Protein AF-A0A081B3J9-F1 (afdb_monomer)

Foldseek 3Di:
DDDPDPDADWDADPQPRDTDHPVCNVVCVVCRPPPPPPPPPPPDDPVNCVVCVVVVVVVVVVVVVVVVVVVVVVVVVVD

Secondary structure (DSSP, 8-state):
---------EEE-TTT--EEEGGGHHHHHTTTT------------HHHHHHHHHHHHHHHHHHHHHHHHHHHHHHHT--

Nearest PDB structures (foldseek):
  2emb-assembly1_A  TM=5.191E-01  e=1.809E+00  Homo sapiens
  8qoz-assembly1_7  TM=5.153E-01  e=3.196E+00  Homo sapiens
  2emi-assembly1_A  TM=4.852E-01  e=2.582E+00  Homo sapiens

Solvent-accessible surface area (backbone atoms only — not comparable to full-atom values): 5082 Å² total; per-residue (Å²): 136,83,84,81,72,91,64,75,67,63,40,70,36,92,88,76,69,47,77,35,43,55,91,48,40,71,64,45,60,77,54,56,90,60,84,65,72,77,82,70,72,79,77,74,56,67,68,59,45,67,77,41,44,66,64,55,52,50,54,52,48,53,51,51,53,51,53,50,52,53,53,52,52,58,58,64,75,74,113

Radius of gyration: 25.14 Å; Cα contacts (8 Å, |Δi|>4): 29; chains: 1; bounding box: 39×33×71 Å

Organism: NCBI:txid1317066

Structure (mmCIF, N/CA/C/O backbone):
data_AF-A0A081B3J9-F1
#
_entry.id   AF-A0A081B3J9-F1
#
loop_
_atom_site.group_PDB
_atom_site.id
_atom_site.type_symbol
_atom_site.label_atom_id
_atom_site.label_alt_id
_atom_site.label_comp_id
_atom_site.label_asym_id
_atom_site.label_entity_id
_atom_site.label_seq_id
_atom_site.pdbx_PDB_ins_code
_atom_site.Cartn_x
_atom_site.Cartn_y
_atom_site.Cartn_z
_atom_site.occupancy
_atom_site.B_iso_or_equiv
_atom_site.auth_seq_id
_atom_site.auth_comp_id
_atom_site.auth_asym_id
_atom_site.auth_atom_id
_atom_site.pdbx_PDB_model_num
ATOM 1 N N . MET A 1 1 ? -0.651 6.004 -51.274 1.00 35.19 1 MET A N 1
ATOM 2 C CA . MET A 1 1 ? 0.487 6.661 -50.596 1.00 35.19 1 MET A CA 1
ATOM 3 C C . MET A 1 1 ? 0.277 6.492 -49.102 1.00 35.19 1 MET A C 1
ATOM 5 O O . MET A 1 1 ? -0.676 7.047 -48.573 1.00 35.19 1 MET A O 1
ATOM 9 N N . GLU A 1 2 ? 1.063 5.632 -48.459 1.00 43.56 2 GLU A N 1
ATOM 10 C CA . GLU A 1 2 ? 0.859 5.255 -47.055 1.00 43.56 2 GLU A CA 1
ATOM 11 C C . GLU A 1 2 ? 1.413 6.328 -46.109 1.00 43.56 2 GLU A C 1
ATOM 13 O O . GLU A 1 2 ? 2.565 6.751 -46.222 1.00 43.56 2 GLU A O 1
ATOM 18 N N . GLY A 1 3 ? 0.566 6.786 -45.186 1.00 45.22 3 GLY A N 1
ATOM 19 C CA . GLY A 1 3 ? 0.870 7.830 -44.214 1.00 45.22 3 GLY A CA 1
ATOM 20 C C . GLY A 1 3 ? 1.937 7.393 -43.214 1.00 45.22 3 GLY A C 1
ATOM 21 O O . GLY A 1 3 ? 1.664 6.662 -42.262 1.00 45.22 3 GLY A O 1
ATOM 22 N N . ASN A 1 4 ? 3.156 7.895 -43.396 1.00 53.19 4 ASN A N 1
ATOM 23 C CA . ASN A 1 4 ? 4.245 7.744 -42.442 1.00 53.19 4 ASN A CA 1
ATOM 24 C C . ASN A 1 4 ? 4.019 8.697 -41.259 1.00 53.19 4 ASN A C 1
ATOM 26 O O . ASN A 1 4 ? 4.566 9.796 -41.189 1.00 53.19 4 ASN A O 1
ATOM 30 N N . THR A 1 5 ? 3.149 8.297 -40.330 1.00 53.28 5 THR A N 1
ATOM 31 C CA . THR A 1 5 ? 3.060 8.977 -39.038 1.00 53.28 5 THR A CA 1
ATOM 32 C C . THR A 1 5 ? 4.340 8.677 -38.267 1.00 53.28 5 THR A C 1
ATOM 34 O O . THR A 1 5 ? 4.583 7.525 -37.900 1.00 53.28 5 THR A O 1
ATOM 37 N N . SER A 1 6 ? 5.116 9.728 -38.032 1.00 60.03 6 SER A N 1
ATOM 38 C CA . SER A 1 6 ? 6.308 9.897 -37.198 1.00 60.03 6 SER A CA 1
ATOM 39 C C . SER A 1 6 ? 6.215 9.214 -35.823 1.00 60.03 6 SER A C 1
ATOM 41 O O . SER A 1 6 ? 6.122 9.841 -34.770 1.00 60.03 6 SER A O 1
ATOM 43 N N . LYS A 1 7 ? 6.248 7.882 -35.807 1.00 63.88 7 LYS A N 1
ATOM 44 C CA . LYS A 1 7 ? 6.313 7.079 -34.586 1.00 63.88 7 LYS A CA 1
ATOM 45 C C . LYS A 1 7 ? 7.777 6.770 -34.310 1.00 63.88 7 LYS A C 1
ATOM 47 O O . LYS A 1 7 ? 8.472 6.216 -35.156 1.00 63.88 7 LYS A O 1
ATOM 52 N N . ALA A 1 8 ? 8.233 7.142 -33.112 1.00 69.75 8 ALA A N 1
ATOM 53 C CA . ALA A 1 8 ? 9.596 6.900 -32.645 1.00 69.75 8 ALA A CA 1
ATOM 54 C C . ALA A 1 8 ? 10.040 5.459 -32.957 1.00 69.75 8 ALA A C 1
ATOM 56 O O . ALA A 1 8 ? 9.232 4.535 -32.801 1.00 69.75 8 ALA A O 1
ATOM 57 N N . PRO A 1 9 ? 11.304 5.243 -33.364 1.00 78.25 9 PRO A N 1
ATOM 58 C CA . PRO A 1 9 ? 11.746 3.945 -33.844 1.00 78.25 9 PRO A CA 1
ATOM 59 C C . PRO A 1 9 ? 11.549 2.886 -32.753 1.00 78.25 9 PRO A C 1
ATOM 61 O O . PRO A 1 9 ? 12.035 3.023 -31.623 1.00 78.25 9 PRO A O 1
ATOM 64 N N . LYS A 1 10 ? 10.803 1.833 -33.091 1.00 87.50 10 LYS A N 1
ATOM 65 C CA . LYS A 1 10 ? 10.558 0.671 -32.232 1.00 87.50 10 LYS A CA 1
ATOM 66 C C . LYS A 1 10 ? 11.500 -0.458 -32.636 1.00 87.50 10 LYS A C 1
ATOM 68 O O . LYS A 1 10 ? 11.846 -0.589 -33.803 1.00 87.50 10 LYS A O 1
ATOM 73 N N . GLY A 1 11 ? 11.955 -1.224 -31.656 1.00 89.44 11 GLY A N 1
ATOM 74 C CA . GLY A 1 11 ? 12.697 -2.462 -31.853 1.00 89.44 11 GLY A CA 1
ATOM 75 C C . GLY A 1 11 ? 11.964 -3.608 -31.174 1.00 89.44 11 GLY A C 1
ATOM 76 O O . GLY A 1 11 ? 11.234 -3.397 -30.203 1.00 89.44 11 GLY A O 1
ATOM 77 N N . GLU A 1 12 ? 12.155 -4.816 -31.679 1.00 92.44 12 GLU A N 1
ATOM 78 C CA . GLU A 1 12 ? 11.592 -6.022 -31.087 1.00 92.44 12 GLU A CA 1
ATOM 79 C C . GLU A 1 12 ? 12.483 -6.540 -29.952 1.00 92.44 12 GLU A C 1
ATOM 81 O O . GLU A 1 12 ? 13.714 -6.543 -30.043 1.00 92.44 12 GLU A O 1
ATOM 86 N N . CYS A 1 13 ? 11.875 -6.944 -28.838 1.00 92.12 13 CYS A N 1
ATOM 87 C CA . CYS A 1 13 ? 12.602 -7.593 -27.759 1.00 92.12 13 CYS A CA 1
ATOM 88 C C . CYS A 1 13 ? 12.790 -9.083 -28.062 1.00 92.12 13 CYS A C 1
ATOM 90 O O . CYS A 1 13 ? 11.831 -9.841 -27.983 1.00 92.12 13 CYS A O 1
ATOM 92 N N . ALA A 1 14 ? 14.032 -9.525 -28.267 1.00 87.88 14 ALA A N 1
ATOM 93 C CA . ALA A 1 14 ? 14.365 -10.934 -28.513 1.00 87.88 14 ALA A CA 1
ATOM 94 C C . ALA A 1 14 ? 13.877 -11.913 -27.421 1.00 87.88 14 ALA A C 1
ATOM 96 O O . ALA A 1 14 ? 13.677 -13.089 -27.687 1.00 87.88 14 ALA A O 1
ATOM 97 N N . THR A 1 15 ? 13.677 -11.442 -26.186 1.00 85.38 15 THR A N 1
ATOM 98 C CA . THR A 1 15 ? 13.257 -12.291 -25.059 1.00 85.38 15 THR A CA 1
ATOM 99 C C . THR A 1 15 ? 11.741 -12.488 -24.979 1.00 85.38 15 THR A C 1
ATOM 101 O O . THR A 1 15 ? 11.292 -13.465 -24.393 1.00 85.38 15 THR A O 1
ATOM 104 N N . CYS A 1 16 ? 10.930 -11.559 -25.499 1.00 89.25 16 CYS A N 1
ATOM 105 C CA . CYS A 1 16 ? 9.467 -11.646 -25.373 1.00 89.25 16 CYS A CA 1
ATOM 106 C C . CYS A 1 16 ? 8.679 -11.281 -26.639 1.00 89.25 16 CYS A C 1
ATOM 108 O O . CYS A 1 16 ? 7.455 -11.189 -26.569 1.00 89.25 16 CYS A O 1
ATOM 110 N N . GLY A 1 17 ? 9.354 -11.001 -27.756 1.00 87.69 17 GLY A N 1
ATOM 111 C CA . GLY A 1 17 ? 8.758 -10.613 -29.040 1.00 87.69 17 GLY A CA 1
ATOM 112 C C . GLY A 1 17 ? 8.041 -9.257 -29.041 1.00 87.69 17 GLY A C 1
ATOM 113 O O . GLY A 1 17 ? 7.432 -8.863 -30.029 1.00 87.69 17 GLY A O 1
ATOM 114 N N . LYS A 1 18 ? 8.053 -8.505 -27.929 1.00 87.75 18 LYS A N 1
ATOM 115 C CA . LYS A 1 18 ? 7.315 -7.234 -27.847 1.00 87.75 18 LYS A CA 1
ATOM 116 C C . LYS A 1 18 ? 8.055 -6.111 -28.561 1.00 87.75 18 LYS A C 1
ATOM 118 O O . LYS A 1 18 ? 9.241 -5.883 -28.319 1.00 87.75 18 LYS A O 1
ATOM 123 N N . LEU A 1 19 ? 7.312 -5.335 -29.348 1.00 91.31 19 LEU A N 1
ATOM 124 C CA . LEU A 1 19 ? 7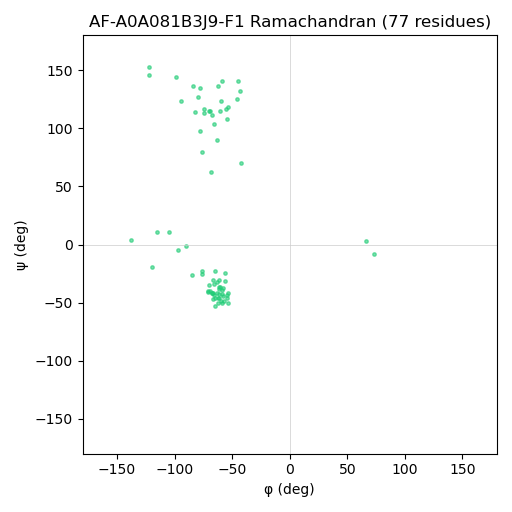.780 -4.081 -29.934 1.00 91.31 19 LEU A CA 1
ATOM 125 C C . LEU A 1 19 ? 7.837 -2.980 -28.866 1.00 91.31 19 LEU A C 1
ATOM 127 O O . LEU A 1 19 ? 6.812 -2.523 -28.358 1.00 91.31 19 LEU A O 1
ATOM 131 N N . VAL A 1 20 ? 9.042 -2.521 -28.545 1.00 89.81 20 VAL A N 1
ATOM 132 C CA . VAL A 1 20 ? 9.308 -1.466 -27.556 1.00 89.81 20 VAL A CA 1
ATOM 133 C C . VAL A 1 20 ? 10.068 -0.333 -28.238 1.00 89.81 20 VAL A C 1
ATOM 135 O O . VAL A 1 20 ? 10.871 -0.572 -29.137 1.00 89.81 20 VAL A O 1
ATOM 138 N N . SER A 1 21 ? 9.842 0.923 -27.843 1.00 92.06 21 SER A N 1
ATOM 139 C CA . SER A 1 21 ? 10.649 2.030 -28.376 1.00 92.06 21 SER A CA 1
ATOM 140 C C . SER A 1 21 ? 12.136 1.810 -28.076 1.00 92.06 21 SER A C 1
ATOM 142 O O . SER A 1 21 ? 12.492 1.368 -26.979 1.00 92.06 21 S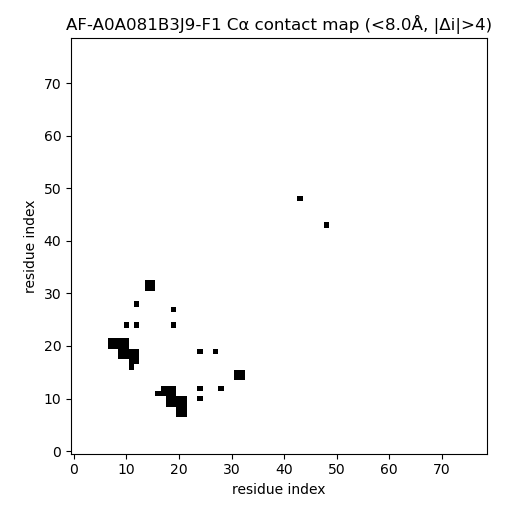ER A O 1
ATOM 144 N N . LYS A 1 22 ? 13.021 2.144 -29.025 1.00 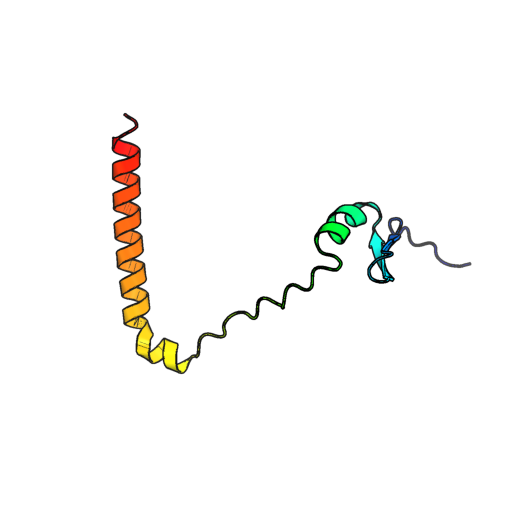87.75 22 LYS A N 1
ATOM 145 C CA . LYS A 1 22 ? 14.474 1.931 -28.871 1.00 87.75 22 LYS A CA 1
ATOM 146 C C . LYS A 1 22 ? 15.019 2.566 -27.584 1.00 87.75 22 LYS A C 1
ATOM 148 O O . LYS A 1 22 ? 15.749 1.914 -26.844 1.00 87.75 22 LYS A O 1
ATOM 153 N N . SER A 1 23 ? 14.567 3.777 -27.253 1.00 89.94 23 SER A N 1
ATOM 154 C CA . SER A 1 23 ? 14.928 4.495 -26.019 1.00 89.94 23 SER A CA 1
ATOM 155 C C . SER A 1 23 ? 14.518 3.775 -24.726 1.00 89.94 23 SER A C 1
ATOM 157 O O . SER A 1 23 ? 15.204 3.883 -23.711 1.00 89.94 23 SER A O 1
ATOM 159 N N . ASN A 1 24 ? 13.424 3.007 -24.742 1.00 91.56 24 ASN A N 1
ATOM 160 C CA . ASN A 1 24 ? 12.920 2.295 -23.566 1.00 91.56 24 ASN A CA 1
ATOM 161 C C . ASN A 1 24 ? 13.356 0.827 -23.510 1.00 91.56 24 ASN A C 1
ATOM 163 O O . ASN A 1 24 ? 13.101 0.166 -22.502 1.00 91.56 24 ASN A O 1
ATOM 167 N N . MET A 1 25 ? 14.044 0.314 -24.534 1.00 91.94 25 MET A N 1
ATOM 168 C CA . MET A 1 25 ? 14.459 -1.089 -24.601 1.00 91.94 25 MET A CA 1
ATOM 169 C C . MET A 1 25 ? 15.349 -1.488 -23.412 1.00 91.94 25 MET A C 1
ATOM 171 O O . MET A 1 25 ? 15.168 -2.555 -22.829 1.00 91.94 25 MET A O 1
ATOM 175 N N . ALA A 1 26 ? 16.248 -0.601 -22.974 1.00 90.19 26 ALA A N 1
ATOM 176 C CA . ALA A 1 26 ? 17.084 -0.834 -21.795 1.00 90.19 26 ALA A CA 1
ATOM 177 C C . ALA A 1 26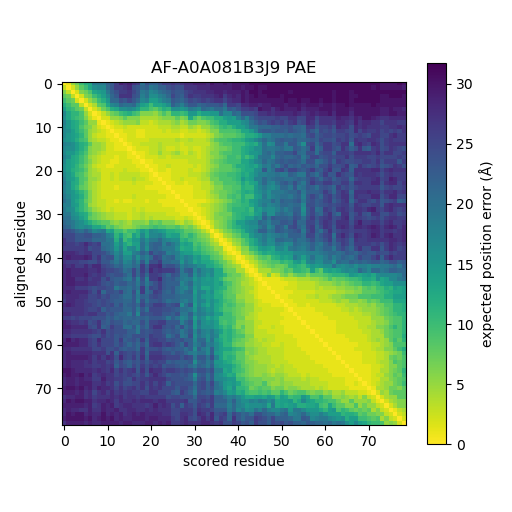 ? 16.258 -0.967 -20.499 1.00 90.19 26 ALA A C 1
ATOM 179 O O . ALA A 1 26 ? 16.512 -1.856 -19.685 1.00 90.19 26 ALA A O 1
ATOM 180 N N . LYS A 1 27 ? 15.230 -0.124 -20.314 1.00 90.81 27 LYS A N 1
ATOM 181 C CA . LYS A 1 27 ? 14.306 -0.211 -19.165 1.00 90.81 27 LYS A CA 1
ATOM 182 C C . LYS A 1 27 ? 13.454 -1.475 -19.242 1.00 90.81 27 LYS A C 1
ATOM 184 O O . LYS A 1 27 ? 13.274 -2.157 -18.238 1.00 90.81 27 LYS A O 1
ATOM 189 N N . HIS A 1 28 ? 12.980 -1.807 -20.437 1.00 91.69 28 HIS A N 1
ATOM 190 C CA . HIS A 1 28 ? 12.210 -3.011 -20.696 1.00 91.69 28 HIS A CA 1
ATOM 191 C C . HIS A 1 28 ? 13.002 -4.279 -20.356 1.00 91.69 28 HIS A C 1
ATOM 193 O O . HIS A 1 28 ? 12.502 -5.099 -19.594 1.00 91.69 28 HIS A O 1
ATOM 199 N N . ARG A 1 29 ? 14.259 -4.412 -20.803 1.00 89.69 29 ARG A N 1
ATOM 200 C CA . ARG A 1 29 ? 15.121 -5.572 -20.491 1.00 89.69 29 ARG A CA 1
ATOM 201 C C . ARG A 1 29 ? 15.301 -5.812 -18.987 1.00 89.69 29 ARG A C 1
ATOM 203 O O . ARG A 1 29 ? 15.398 -6.955 -18.565 1.00 89.69 29 ARG 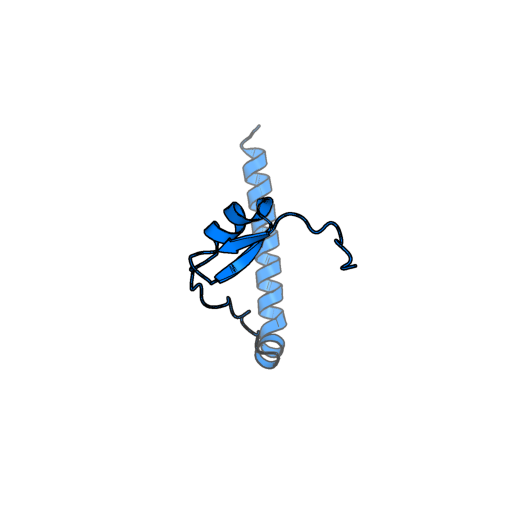A O 1
ATOM 210 N N . LYS A 1 30 ? 15.275 -4.762 -18.153 1.00 88.69 30 LYS A N 1
ATOM 211 C CA . LYS A 1 30 ? 15.357 -4.905 -16.685 1.00 88.69 30 LYS A CA 1
ATOM 212 C C . LYS A 1 30 ? 14.159 -5.633 -16.073 1.00 88.69 30 LYS A C 1
ATOM 214 O O . LYS A 1 30 ? 14.288 -6.126 -14.953 1.00 88.69 30 LYS A O 1
ATOM 219 N N . VAL A 1 31 ? 13.006 -5.660 -16.738 1.00 85.19 31 VAL A N 1
ATOM 220 C CA . VAL A 1 31 ? 11.769 -6.293 -16.239 1.00 85.19 31 VAL A CA 1
ATOM 221 C C . VAL A 1 31 ? 11.271 -7.423 -17.141 1.00 85.19 31 VAL A C 1
ATOM 223 O O . VAL A 1 31 ? 10.521 -8.277 -16.681 1.00 85.19 31 VAL A O 1
ATOM 226 N N . CYS A 1 32 ? 11.710 -7.457 -18.397 1.00 87.50 32 CYS A N 1
ATOM 227 C CA . CYS A 1 32 ? 11.415 -8.507 -19.359 1.00 87.50 32 CYS A CA 1
ATOM 228 C C . CYS A 1 32 ? 11.977 -9.853 -18.885 1.00 87.50 32 CYS A C 1
ATOM 230 O O . CYS A 1 32 ? 13.089 -9.915 -18.368 1.00 87.50 32 CYS A O 1
ATOM 232 N N . GLY A 1 33 ? 11.191 -10.923 -19.020 1.00 76.06 33 GLY A N 1
ATOM 233 C CA . GLY A 1 33 ? 11.561 -12.275 -18.578 1.00 76.06 33 GLY A CA 1
ATOM 234 C C . GLY A 1 33 ? 11.534 -12.493 -17.060 1.00 76.06 33 GLY A C 1
ATOM 235 O O . GLY A 1 33 ? 11.639 -13.625 -16.598 1.00 76.06 33 GLY A O 1
ATOM 236 N N . LYS A 1 34 ? 11.343 -11.443 -16.250 1.00 77.00 34 LYS A N 1
ATOM 237 C CA . LYS A 1 34 ? 11.150 -11.605 -14.807 1.00 77.00 34 LYS A CA 1
ATOM 238 C C . LYS A 1 34 ? 9.714 -12.050 -14.551 1.00 77.00 34 LYS A C 1
ATOM 240 O O . LYS A 1 34 ? 8.821 -11.213 -14.437 1.00 77.00 34 LYS A O 1
ATOM 245 N N . ASN A 1 35 ? 9.519 -13.357 -14.382 1.00 64.19 35 ASN A N 1
ATOM 246 C CA . ASN A 1 35 ? 8.307 -13.956 -13.818 1.00 64.19 35 ASN A CA 1
ATOM 247 C C . ASN A 1 35 ? 8.190 -13.602 -12.330 1.00 64.19 35 ASN A C 1
ATOM 249 O O . ASN A 1 35 ? 8.245 -14.456 -11.450 1.00 64.19 35 ASN A O 1
ATOM 253 N N . LYS A 1 36 ? 8.070 -12.312 -12.007 1.00 62.47 36 LYS A N 1
ATOM 254 C CA . LYS A 1 36 ? 7.561 -11.945 -10.692 1.00 62.47 36 LYS A CA 1
ATOM 255 C C . LYS A 1 36 ? 6.073 -12.218 -10.758 1.00 62.47 36 LYS A C 1
ATOM 257 O O . LYS A 1 36 ? 5.385 -11.587 -11.560 1.00 62.47 36 LYS A O 1
ATOM 262 N N . ALA A 1 37 ? 5.603 -13.155 -9.934 1.00 64.69 37 ALA A N 1
ATOM 263 C CA . ALA A 1 37 ? 4.179 -13.305 -9.687 1.00 64.69 37 ALA A CA 1
ATOM 264 C C . ALA A 1 37 ? 3.595 -11.895 -9.505 1.00 64.69 37 ALA A C 1
ATOM 266 O O . ALA A 1 37 ? 4.218 -11.084 -8.793 1.00 64.69 37 ALA A O 1
ATOM 267 N N . PRO A 1 38 ? 2.476 -11.559 -10.174 1.00 68.38 38 PRO A N 1
ATOM 268 C CA . PRO A 1 38 ? 1.801 -10.300 -9.924 1.00 68.38 38 PRO A CA 1
ATOM 269 C C . PRO A 1 38 ? 1.716 -10.148 -8.413 1.00 68.38 38 PRO A C 1
ATOM 271 O O . PRO A 1 38 ? 1.273 -11.077 -7.735 1.00 68.38 38 PRO A O 1
ATOM 274 N N . LYS A 1 39 ? 2.210 -9.030 -7.864 1.00 64.75 39 LYS A N 1
ATOM 275 C CA . LYS A 1 39 ? 1.960 -8.724 -6.456 1.00 64.75 39 LYS A CA 1
ATOM 276 C C . LYS A 1 39 ? 0.452 -8.563 -6.355 1.00 64.75 39 LYS A C 1
ATOM 278 O O . LYS A 1 39 ? -0.069 -7.475 -6.591 1.00 64.75 39 LYS A O 1
ATOM 283 N N . THR A 1 40 ? -0.252 -9.655 -6.084 1.00 65.62 40 THR A N 1
ATOM 284 C CA . THR A 1 40 ? -1.673 -9.616 -5.814 1.00 65.62 40 THR A CA 1
ATOM 285 C C . THR A 1 40 ? -1.790 -8.728 -4.592 1.00 65.62 40 THR A C 1
ATOM 287 O O . THR A 1 40 ? -1.204 -8.975 -3.533 1.00 65.62 40 THR A O 1
ATOM 290 N N . ARG A 1 41 ? -2.439 -7.577 -4.775 1.00 70.75 41 ARG A N 1
ATOM 291 C CA . ARG A 1 41 ? -2.761 -6.706 -3.655 1.00 70.75 41 ARG A CA 1
ATOM 292 C C . ARG A 1 41 ? -3.542 -7.584 -2.689 1.00 70.75 41 ARG A C 1
ATOM 294 O O . ARG A 1 41 ? -4.600 -8.078 -3.069 1.00 70.75 41 ARG A O 1
ATOM 301 N N . LYS A 1 42 ? -3.015 -7.816 -1.479 1.00 68.38 42 LYS A N 1
ATOM 302 C CA . LYS A 1 42 ? -3.746 -8.564 -0.451 1.00 68.38 42 LYS A CA 1
ATOM 303 C C . LYS A 1 42 ? -5.091 -7.868 -0.275 1.00 68.38 42 LYS A C 1
ATOM 305 O O . 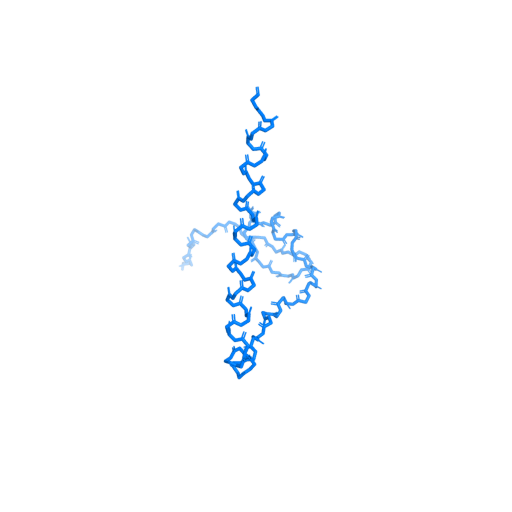LYS A 1 42 ? -5.143 -6.738 0.215 1.00 68.38 42 LYS A O 1
ATOM 310 N N . VAL A 1 43 ? -6.158 -8.502 -0.753 1.00 68.25 43 VAL A N 1
ATOM 311 C CA . VAL A 1 43 ? -7.512 -7.995 -0.574 1.00 68.25 43 VAL A CA 1
ATOM 312 C C . VAL A 1 43 ? -7.782 -8.112 0.913 1.00 68.25 43 VAL A C 1
ATOM 314 O O . VAL A 1 43 ? -7.818 -9.206 1.474 1.00 68.25 43 VAL A O 1
ATOM 317 N N . ILE A 1 44 ? -7.8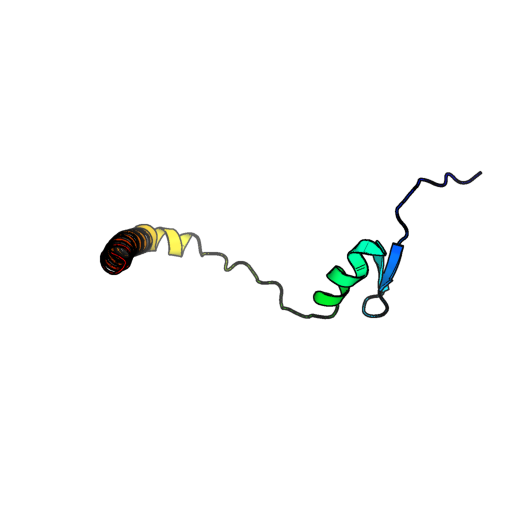78 -6.970 1.583 1.00 69.69 44 ILE A N 1
ATOM 318 C CA . ILE A 1 44 ? -8.214 -6.952 2.998 1.00 69.69 44 ILE A CA 1
ATOM 319 C C . ILE A 1 44 ? -9.681 -7.369 3.076 1.00 69.69 44 ILE A C 1
ATOM 321 O O . ILE A 1 44 ? -10.551 -6.668 2.560 1.00 69.69 44 ILE A O 1
ATOM 325 N N . ASN A 1 45 ? -9.955 -8.524 3.686 1.00 83.19 45 ASN A N 1
ATOM 326 C CA . ASN A 1 45 ? -11.318 -8.996 3.901 1.00 83.19 45 ASN A CA 1
ATOM 327 C C . ASN A 1 45 ? -12.119 -7.896 4.628 1.00 83.19 45 ASN A C 1
ATOM 329 O O . ASN A 1 45 ? -11.784 -7.511 5.751 1.00 83.19 45 ASN A O 1
ATOM 333 N N . ARG A 1 46 ? -13.176 -7.385 3.983 1.00 85.00 46 ARG A N 1
ATOM 334 C CA . ARG A 1 46 ? -13.965 -6.245 4.479 1.00 85.00 46 ARG A CA 1
ATOM 335 C C . ARG A 1 46 ? -14.615 -6.519 5.837 1.00 85.00 46 ARG A C 1
ATOM 337 O O . ARG A 1 46 ? -14.672 -5.618 6.670 1.00 85.00 46 ARG A O 1
ATOM 344 N N . GLN A 1 47 ? -15.078 -7.743 6.0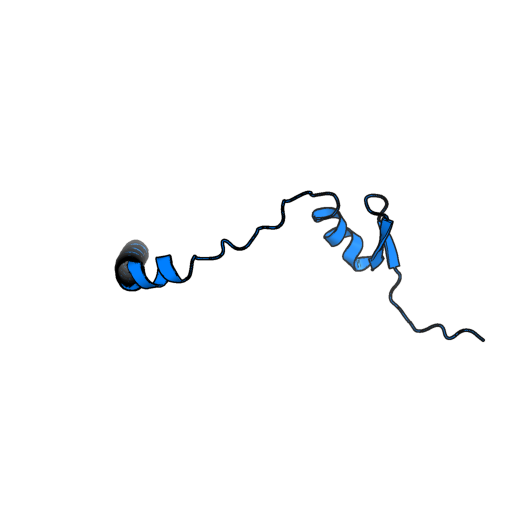85 1.00 88.38 47 GLN A N 1
ATOM 345 C CA . GLN A 1 47 ? -15.658 -8.134 7.375 1.00 88.38 47 GLN A CA 1
ATOM 346 C C . GLN A 1 47 ? -14.586 -8.228 8.463 1.00 88.38 47 GLN A C 1
ATOM 348 O O . GLN A 1 47 ? -14.803 -7.768 9.581 1.00 88.38 47 GLN A O 1
ATOM 353 N N . SER A 1 48 ? -13.409 -8.767 8.134 1.00 88.38 48 SER A N 1
ATOM 354 C CA . SER A 1 48 ? -12.272 -8.788 9.058 1.00 88.38 48 SER A CA 1
ATOM 355 C C . SER A 1 48 ? -11.827 -7.371 9.426 1.00 88.38 48 SER A C 1
ATOM 357 O O . SER A 1 48 ? -11.623 -7.083 10.604 1.00 88.38 48 SER A O 1
ATOM 359 N N . TYR A 1 49 ? -11.769 -6.458 8.450 1.00 89.31 49 TYR A N 1
ATOM 360 C CA . TYR A 1 49 ? -11.450 -5.054 8.704 1.00 89.31 49 TYR A CA 1
ATOM 361 C C . TYR A 1 49 ? -12.471 -4.391 9.629 1.00 89.31 49 TYR A C 1
ATOM 363 O O . TYR A 1 49 ? -12.068 -3.742 10.584 1.00 89.31 49 TYR A O 1
ATOM 371 N N . LYS A 1 50 ? -13.777 -4.589 9.399 1.00 91.19 50 LYS A N 1
ATOM 372 C CA . LYS A 1 50 ? -14.821 -4.044 10.283 1.00 91.19 50 LYS A CA 1
ATOM 373 C C . LYS A 1 50 ? -14.662 -4.527 11.728 1.00 91.19 50 LYS A C 1
ATOM 375 O O . LYS A 1 50 ? -14.723 -3.706 12.631 1.00 91.19 50 LYS A O 1
ATOM 380 N N . ARG A 1 51 ? -14.400 -5.824 11.936 1.00 93.69 51 ARG A N 1
ATOM 381 C CA . ARG A 1 51 ? -14.224 -6.409 13.280 1.00 93.69 51 ARG A CA 1
ATOM 382 C C . ARG A 1 51 ? -12.973 -5.915 14.011 1.00 93.69 51 ARG A C 1
ATOM 384 O O . ARG A 1 51 ? -12.971 -5.860 15.232 1.00 93.69 51 ARG A O 1
ATOM 391 N N . HIS A 1 52 ? -11.912 -5.571 13.282 1.00 93.88 52 HIS A N 1
ATOM 392 C CA . HIS A 1 52 ? -10.611 -5.229 13.872 1.00 93.88 52 HIS A CA 1
ATOM 393 C C . HIS A 1 52 ? -10.193 -3.771 13.644 1.00 93.88 52 HIS A C 1
ATOM 395 O O . HIS A 1 52 ? -9.039 -3.425 13.906 1.00 93.88 52 HIS A O 1
ATOM 401 N N . LYS A 1 53 ? -11.098 -2.918 13.148 1.00 92.56 53 LYS A N 1
ATOM 402 C CA . LYS A 1 53 ? -10.800 -1.536 12.747 1.00 92.56 53 LYS A CA 1
ATOM 403 C C . LYS A 1 53 ? -10.124 -0.766 13.875 1.00 92.56 53 LYS A C 1
ATOM 405 O O . LYS A 1 53 ? -9.057 -0.198 13.655 1.00 92.56 53 LYS A O 1
ATOM 410 N N . ASP A 1 54 ? -10.697 -0.806 15.070 1.00 95.56 54 ASP A N 1
ATOM 411 C CA . ASP A 1 54 ? -10.224 0.013 16.187 1.00 95.56 54 ASP A CA 1
ATOM 412 C C . ASP A 1 54 ? -8.854 -0.449 16.680 1.00 95.56 54 ASP A C 1
ATOM 414 O O . ASP A 1 54 ? -7.956 0.370 16.852 1.00 95.56 54 ASP A O 1
ATOM 418 N N . LYS A 1 55 ? -8.622 -1.768 16.751 1.00 95.56 55 LYS A N 1
ATOM 419 C CA . LYS A 1 55 ? -7.293 -2.334 17.047 1.00 95.56 55 LYS A CA 1
ATOM 420 C C . LYS A 1 55 ? -6.241 -1.886 16.026 1.00 95.56 55 LYS A C 1
ATOM 422 O O . LYS A 1 55 ? -5.125 -1.531 16.398 1.00 95.56 55 LYS A O 1
ATOM 427 N N . ILE A 1 56 ? -6.587 -1.875 14.735 1.00 92.38 56 ILE A N 1
ATOM 428 C CA . ILE A 1 56 ? -5.687 -1.416 13.665 1.00 92.38 56 ILE A CA 1
ATOM 429 C C . ILE A 1 56 ? -5.391 0.081 13.807 1.00 92.38 56 ILE A C 1
ATOM 431 O O . ILE A 1 56 ? -4.245 0.497 13.627 1.00 92.38 56 ILE A O 1
ATOM 435 N N . LEU A 1 57 ? -6.409 0.894 14.095 1.00 94.31 57 LEU A N 1
ATOM 436 C CA . LEU A 1 57 ? -6.248 2.338 14.253 1.00 94.31 57 LEU A CA 1
ATOM 437 C C . LEU A 1 57 ? -5.421 2.681 15.493 1.00 94.31 57 LEU A C 1
ATOM 439 O O . LEU A 1 57 ? -4.517 3.509 15.381 1.00 94.31 57 LEU A O 1
ATOM 443 N N . ASN A 1 58 ? -5.653 1.999 16.616 1.00 96.62 58 ASN A N 1
ATOM 444 C CA . ASN A 1 58 ? -4.903 2.229 17.845 1.00 96.62 58 ASN A CA 1
ATOM 445 C C . ASN A 1 58 ? -3.422 1.864 17.673 1.00 96.62 58 ASN A C 1
ATOM 447 O O . ASN A 1 58 ? -2.547 2.690 17.914 1.00 96.62 58 ASN A O 1
ATOM 451 N N . LYS A 1 59 ? -3.131 0.702 17.069 1.00 95.75 59 LYS A N 1
ATOM 452 C CA . LYS A 1 59 ? -1.751 0.298 16.751 1.00 95.75 59 LYS A CA 1
ATOM 453 C C . LYS A 1 59 ? -1.034 1.310 15.848 1.00 95.75 59 LYS A C 1
ATOM 455 O O . LYS A 1 59 ? 0.155 1.572 16.004 1.00 95.75 59 LYS A O 1
ATOM 460 N N . ARG A 1 60 ? -1.745 1.907 14.883 1.00 95.06 60 ARG A N 1
ATOM 461 C CA . ARG A 1 60 ? -1.187 2.969 14.022 1.00 95.06 60 ARG A CA 1
ATOM 462 C C . ARG A 1 60 ? -0.956 4.271 14.781 1.00 95.06 60 ARG A C 1
ATOM 464 O O . ARG A 1 60 ? -0.028 5.001 14.441 1.00 95.06 60 ARG A O 1
ATOM 471 N N . PHE A 1 61 ? -1.811 4.597 15.745 1.00 96.31 61 PHE A N 1
ATOM 472 C CA . PHE A 1 61 ? -1.626 5.758 16.603 1.00 96.31 61 PHE A CA 1
ATOM 473 C C . PHE A 1 61 ? -0.378 5.594 17.476 1.00 96.31 61 PHE A C 1
ATOM 475 O O . PHE A 1 61 ? 0.520 6.426 17.371 1.00 96.31 61 PHE A O 1
ATOM 482 N N . GLU A 1 62 ? -0.257 4.482 18.199 1.00 95.88 62 GLU A N 1
ATOM 483 C CA . GLU A 1 62 ? 0.921 4.147 19.014 1.00 95.88 62 GLU A CA 1
ATOM 484 C C . GLU A 1 62 ? 2.213 4.194 18.191 1.00 95.88 62 GLU A C 1
ATOM 486 O O . GLU A 1 62 ? 3.180 4.845 18.577 1.00 95.88 62 GLU A O 1
ATOM 491 N N . GLN A 1 63 ? 2.211 3.603 16.990 1.00 95.50 63 GLN A N 1
ATOM 492 C CA . GLN A 1 63 ? 3.374 3.637 16.103 1.00 95.50 63 GLN A CA 1
ATOM 493 C C . GLN A 1 63 ? 3.755 5.066 15.682 1.00 95.50 63 GLN A C 1
ATOM 495 O O . GLN A 1 63 ? 4.940 5.378 15.561 1.00 95.50 63 GLN A O 1
ATOM 500 N N . ARG A 1 64 ? 2.771 5.945 15.433 1.00 95.94 64 ARG A N 1
ATOM 501 C CA . ARG A 1 64 ? 3.032 7.360 15.110 1.00 95.94 64 ARG A CA 1
ATOM 502 C C . ARG A 1 64 ? 3.633 8.099 16.299 1.00 95.94 64 ARG A C 1
ATOM 504 O O . ARG A 1 64 ? 4.569 8.867 16.096 1.00 95.94 64 ARG A O 1
ATOM 511 N N . VAL A 1 65 ? 3.125 7.846 17.502 1.00 94.75 65 VAL A N 1
ATOM 512 C CA . VAL A 1 65 ? 3.646 8.425 18.745 1.00 94.75 65 VAL A CA 1
ATOM 513 C C . VAL A 1 65 ? 5.086 7.967 18.976 1.00 94.75 65 VAL A C 1
ATOM 515 O O . VAL A 1 65 ? 5.972 8.806 19.103 1.00 94.75 65 VAL A O 1
ATOM 518 N N . PHE A 1 66 ? 5.350 6.662 18.898 1.00 93.69 66 PHE A N 1
ATOM 519 C CA . PHE A 1 66 ? 6.696 6.100 19.026 1.00 93.69 66 PHE A CA 1
ATOM 520 C C . PHE A 1 66 ? 7.676 6.693 18.004 1.00 93.69 66 PHE A C 1
ATOM 522 O O . PHE A 1 66 ? 8.753 7.165 18.355 1.00 93.69 66 PHE A O 1
ATOM 529 N N . ASN A 1 67 ? 7.285 6.743 16.727 1.00 93.56 67 ASN A N 1
ATOM 530 C CA . ASN A 1 67 ? 8.131 7.315 15.678 1.00 93.56 67 ASN A CA 1
ATOM 531 C C . ASN A 1 67 ? 8.408 8.808 15.887 1.00 93.56 67 ASN A C 1
ATOM 533 O O . ASN A 1 67 ? 9.466 9.287 15.480 1.00 93.56 67 ASN A O 1
ATOM 537 N N . ARG A 1 68 ? 7.462 9.550 16.476 1.00 91.62 68 ARG A N 1
ATOM 538 C CA . ARG A 1 68 ? 7.657 10.957 16.834 1.00 91.62 68 ARG A CA 1
ATOM 539 C C . ARG A 1 68 ? 8.705 11.089 17.935 1.00 91.62 68 ARG A C 1
ATOM 541 O O . ARG A 1 68 ? 9.604 11.902 17.772 1.00 91.62 68 ARG A O 1
ATOM 548 N N . PHE A 1 69 ? 8.614 10.279 18.990 1.00 91.31 69 PHE A N 1
ATOM 549 C CA . PHE A 1 69 ? 9.619 10.255 20.054 1.00 91.31 69 PHE A CA 1
ATOM 550 C C . PHE A 1 69 ? 11.011 9.913 19.516 1.00 91.31 69 PHE A C 1
ATOM 552 O O . PHE A 1 69 ? 11.927 10.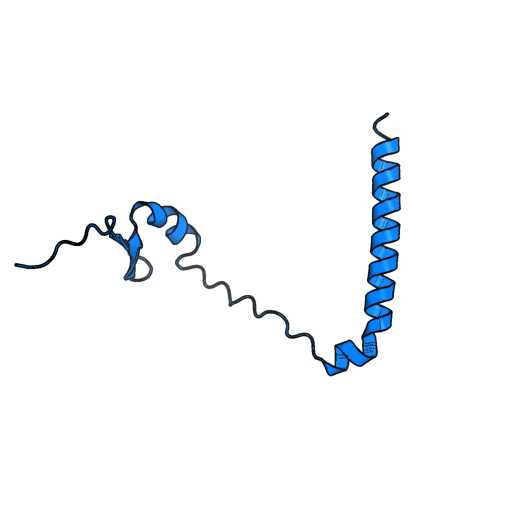707 19.697 1.00 91.31 69 PHE A O 1
ATOM 559 N N . ARG A 1 70 ? 11.146 8.831 18.737 1.00 90.56 70 ARG A N 1
ATOM 560 C CA . ARG A 1 70 ? 12.432 8.424 18.144 1.00 90.56 70 ARG A CA 1
ATOM 561 C C . ARG A 1 70 ? 13.101 9.540 17.331 1.00 90.56 70 ARG A C 1
ATOM 563 O O . ARG A 1 70 ? 14.295 9.756 17.451 1.00 90.56 70 ARG A O 1
ATOM 570 N N . ARG A 1 71 ? 12.339 10.273 16.509 1.00 88.94 71 ARG A N 1
ATOM 571 C CA . ARG A 1 71 ? 12.889 11.391 15.716 1.00 88.94 71 ARG A CA 1
ATOM 572 C C . ARG A 1 71 ? 13.365 12.555 16.582 1.00 88.94 71 ARG A C 1
ATOM 574 O O . ARG A 1 71 ? 14.295 13.247 16.194 1.00 88.94 71 ARG A O 1
ATOM 581 N N . LEU A 1 72 ? 12.690 12.811 17.701 1.00 83.56 72 LEU A N 1
ATOM 582 C CA . LEU A 1 72 ? 13.093 13.865 18.628 1.00 83.56 72 LEU A CA 1
ATOM 583 C C . LEU A 1 72 ? 14.383 13.481 19.364 1.00 83.56 72 LEU A C 1
ATOM 585 O O . LEU A 1 72 ? 15.265 14.324 19.465 1.00 83.56 72 LEU A O 1
ATOM 589 N N . GLU A 1 73 ? 14.531 12.222 19.786 1.00 78.06 73 GLU A N 1
ATOM 590 C CA . GLU A 1 73 ? 15.796 11.715 20.342 1.00 78.06 73 GLU A CA 1
ATOM 591 C C . GLU A 1 73 ? 16.940 11.762 19.320 1.00 78.06 73 GLU A C 1
ATOM 593 O O . GLU A 1 73 ? 18.017 12.262 19.626 1.00 78.06 73 GLU A O 1
ATOM 598 N N . GLU A 1 74 ? 16.705 11.312 18.084 1.00 74.31 74 GLU A N 1
ATOM 599 C CA . GLU A 1 74 ? 17.720 11.332 17.018 1.00 74.31 74 GLU A CA 1
ATOM 600 C C . GLU A 1 74 ? 18.185 12.755 16.677 1.00 74.31 74 GLU A C 1
ATOM 602 O O . GLU A 1 74 ? 19.367 12.973 16.433 1.00 74.31 74 GLU A O 1
ATOM 607 N N . ASN A 1 75 ? 17.280 13.736 16.708 1.00 64.25 75 ASN A N 1
ATOM 608 C CA . ASN A 1 75 ? 17.634 15.142 16.509 1.00 64.25 75 ASN A CA 1
ATOM 609 C C . ASN A 1 75 ? 18.312 15.772 17.738 1.00 64.25 75 ASN A C 1
ATOM 611 O O . ASN A 1 75 ? 19.054 16.736 17.580 1.00 64.25 75 ASN A O 1
ATOM 615 N N . SER A 1 76 ? 18.070 15.245 18.941 1.00 63.72 76 SER A N 1
ATOM 616 C CA . SER A 1 76 ? 18.707 15.704 20.182 1.00 63.72 76 SER A CA 1
ATOM 617 C C . SER A 1 76 ? 20.151 15.217 20.331 1.00 63.72 76 SER A C 1
ATOM 619 O O . SER A 1 76 ? 20.903 15.823 21.082 1.00 63.72 76 SER A O 1
ATOM 621 N N . LEU A 1 77 ? 20.531 14.131 19.653 1.00 58.97 77 LEU A N 1
ATOM 622 C CA . LEU A 1 77 ? 21.890 13.566 19.662 1.00 58.97 77 LEU A CA 1
ATOM 623 C C . LEU A 1 77 ? 22.800 14.142 18.559 1.00 58.97 77 LEU A C 1
ATOM 625 O O . LEU A 1 77 ? 23.956 13.743 18.446 1.00 58.97 77 LEU A O 1
ATOM 629 N N . LEU A 1 78 ? 22.270 15.037 17.720 1.00 59.94 78 LEU A N 1
ATOM 630 C CA . LEU A 1 78 ? 22.981 15.705 16.621 1.00 59.94 78 LEU A CA 1
ATOM 631 C C . LEU A 1 78 ? 23.327 17.178 16.927 1.00 59.94 78 LEU A C 1
ATOM 633 O O . LEU A 1 78 ? 23.740 17.901 16.020 1.00 59.94 78 LEU A O 1
ATOM 637 N N . GLN A 1 79 ? 23.156 17.617 18.178 1.00 52.59 79 GLN A N 1
ATOM 638 C CA . GLN A 1 79 ? 23.638 18.897 18.715 1.00 52.59 79 GLN A CA 1
ATOM 639 C C . GLN A 1 79 ? 24.793 18.646 19.680 1.00 52.59 79 GLN A C 1
ATOM 641 O O . GLN A 1 79 ? 25.720 19.483 19.683 1.00 52.59 79 GLN A O 1
#

pLDDT: mean 81.2, std 14.83, range [35.19, 96.62]

Sequence (79 aa):
MEGNTSKAPKGECATCGKLVSKSNMAKHRKVCGKNKAPKTRKVINRQSYKRHKDKILNKRFEQRVFNRFRRLEENSLLQ

Mean predicted aligned error: 15.71 Å